Protein AF-A0A8C5FSI9-F1 (afdb_monomer)

Structure (mmCIF, N/CA/C/O backbone):
data_AF-A0A8C5FSI9-F1
#
_entry.id   AF-A0A8C5FSI9-F1
#
loop_
_atom_site.group_PDB
_atom_site.id
_atom_site.type_symbol
_atom_site.label_atom_id
_atom_site.label_alt_id
_atom_site.label_comp_id
_atom_site.label_asym_id
_atom_site.label_entity_id
_atom_site.label_seq_id
_atom_site.pdbx_PDB_ins_code
_atom_site.Cartn_x
_atom_site.Cartn_y
_atom_site.Cartn_z
_atom_site.occupancy
_atom_site.B_iso_or_equiv
_atom_site.auth_seq_id
_atom_site.auth_comp_id
_atom_site.auth_asym_id
_atom_site.auth_atom_id
_atom_site.pdbx_PDB_model_num
ATOM 1 N N . TYR A 1 1 ? 9.081 6.004 -4.782 1.00 94.00 1 TYR A N 1
ATOM 2 C CA . TYR A 1 1 ? 7.603 6.084 -4.646 1.00 94.00 1 TYR A CA 1
ATOM 3 C C . TYR A 1 1 ? 7.175 7.466 -4.173 1.00 94.00 1 TYR A C 1
ATOM 5 O O . TYR A 1 1 ? 8.020 8.315 -3.900 1.00 94.00 1 TYR A O 1
ATOM 13 N N . SER A 1 2 ? 5.871 7.712 -4.055 1.00 96.56 2 SER A N 1
ATOM 14 C CA . SER A 1 2 ? 5.335 8.905 -3.394 1.00 96.56 2 SER A CA 1
ATOM 15 C C . SER A 1 2 ? 4.164 8.523 -2.500 1.00 96.56 2 SER A C 1
ATOM 17 O O . SER A 1 2 ? 3.240 7.862 -2.965 1.00 96.56 2 SER A O 1
ATOM 19 N N . ALA A 1 3 ? 4.218 8.934 -1.237 1.00 97.62 3 ALA A N 1
ATOM 20 C CA . ALA A 1 3 ? 3.123 8.786 -0.288 1.00 97.62 3 ALA A CA 1
ATOM 21 C C . ALA A 1 3 ? 2.243 10.041 -0.346 1.00 97.62 3 ALA A C 1
ATOM 23 O O . ALA A 1 3 ? 2.769 11.155 -0.346 1.00 97.62 3 ALA A O 1
ATOM 24 N N . TRP A 1 4 ? 0.925 9.858 -0.426 1.00 97.62 4 TRP A N 1
ATOM 25 C CA . TRP A 1 4 ? -0.045 10.946 -0.553 1.00 97.62 4 TRP A CA 1
ATOM 26 C C . TRP A 1 4 ? -1.081 10.875 0.564 1.00 97.62 4 TRP A C 1
ATOM 28 O O . TRP A 1 4 ? -1.694 9.831 0.771 1.00 97.62 4 TRP A O 1
ATOM 38 N N . HIS A 1 5 ? -1.287 11.992 1.255 1.00 96.06 5 HIS A N 1
ATOM 39 C CA . HIS A 1 5 ? -2.355 12.178 2.234 1.00 96.06 5 HIS A CA 1
ATOM 40 C C . HIS A 1 5 ? -2.652 13.673 2.374 1.00 96.06 5 HIS A C 1
ATOM 42 O O . HIS A 1 5 ? -1.717 14.469 2.366 1.00 96.06 5 HIS A O 1
ATOM 48 N N . ASP A 1 6 ? -3.931 14.044 2.480 1.00 96.06 6 ASP A N 1
ATOM 49 C CA . ASP A 1 6 ? -4.368 15.436 2.676 1.00 96.06 6 ASP A CA 1
ATOM 50 C C . ASP A 1 6 ? -3.767 16.418 1.647 1.00 96.06 6 ASP A C 1
ATOM 52 O O . ASP A 1 6 ? -3.168 17.440 1.972 1.00 96.06 6 ASP A O 1
ATOM 56 N N . ASN A 1 7 ? -3.816 16.023 0.367 1.00 96.31 7 ASN A N 1
ATOM 57 C CA . ASN A 1 7 ? -3.208 16.739 -0.763 1.00 96.31 7 ASN A CA 1
ATOM 58 C C . ASN A 1 7 ? -1.692 17.021 -0.624 1.00 96.31 7 ASN A C 1
ATOM 60 O O . ASN A 1 7 ? -1.114 17.791 -1.392 1.00 96.31 7 ASN A O 1
ATOM 64 N N . ARG A 1 8 ? -1.017 16.373 0.329 1.00 97.62 8 ARG A N 1
ATOM 65 C CA . ARG A 1 8 ? 0.418 16.499 0.559 1.00 97.62 8 ARG A CA 1
ATOM 66 C C . ARG A 1 8 ? 1.146 15.261 0.057 1.00 97.62 8 ARG A C 1
ATOM 68 O O . ARG A 1 8 ? 0.775 14.128 0.362 1.00 97.62 8 ARG A O 1
ATOM 75 N N . LYS A 1 9 ? 2.220 15.498 -0.694 1.00 97.88 9 LYS A N 1
ATOM 76 C CA . LYS A 1 9 ? 3.107 14.470 -1.242 1.00 97.88 9 LYS A CA 1
ATOM 77 C C . LYS A 1 9 ? 4.379 14.365 -0.405 1.00 97.88 9 LYS A C 1
ATOM 79 O O . LYS A 1 9 ? 5.048 15.366 -0.164 1.00 97.88 9 LYS A O 1
ATOM 84 N N . THR A 1 10 ? 4.769 13.147 -0.053 1.00 97.88 10 THR A N 1
ATOM 85 C CA . THR A 1 10 ? 6.073 12.837 0.541 1.00 97.88 10 THR A CA 1
ATOM 86 C C . THR A 1 10 ? 6.855 11.924 -0.397 1.00 97.88 10 THR A C 1
ATOM 88 O O . THR A 1 10 ?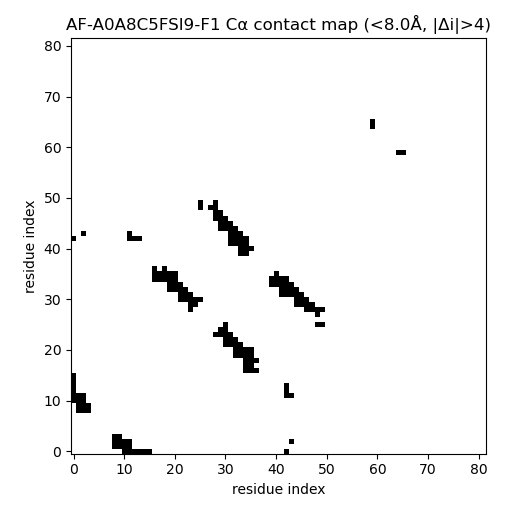 6.373 10.861 -0.799 1.00 97.88 10 THR A O 1
ATOM 91 N N . THR A 1 11 ? 8.066 12.338 -0.774 1.00 97.88 11 THR A N 1
ATOM 92 C CA . THR A 1 11 ? 8.973 11.513 -1.582 1.00 97.88 11 THR A CA 1
ATOM 93 C C . THR A 1 11 ? 9.495 10.353 -0.744 1.00 97.88 11 THR A C 1
ATOM 95 O O . THR A 1 11 ? 10.038 10.561 0.336 1.00 97.88 11 THR A O 1
ATOM 98 N N . VAL A 1 12 ? 9.352 9.132 -1.258 1.00 97.25 12 VAL A N 1
ATOM 99 C CA . VAL A 1 12 ? 9.863 7.916 -0.616 1.00 97.25 12 VAL A CA 1
ATOM 100 C C . VAL A 1 12 ? 11.072 7.426 -1.401 1.00 97.25 12 VAL A C 1
ATOM 102 O O . VAL A 1 12 ? 10.928 6.984 -2.551 1.00 97.25 12 VAL A O 1
ATOM 105 N N . ALA A 1 13 ? 12.242 7.508 -0.768 1.00 93.94 13 ALA A N 1
ATOM 106 C CA . ALA A 1 13 ? 13.518 7.049 -1.300 1.00 93.94 13 ALA A CA 1
ATOM 107 C C . ALA A 1 13 ? 13.631 5.525 -1.158 1.00 93.94 13 ALA A C 1
ATOM 109 O O . ALA A 1 13 ? 14.114 5.006 -0.159 1.00 93.94 13 ALA A O 1
ATOM 110 N N . SER A 1 14 ? 13.124 4.807 -2.154 1.00 94.00 14 SER A N 1
ATOM 111 C CA . SER A 1 14 ? 13.255 3.356 -2.269 1.00 94.00 14 SER A CA 1
ATOM 112 C C . SER A 1 14 ? 13.149 2.957 -3.738 1.00 94.00 14 SER A C 1
ATOM 114 O O . SER A 1 14 ? 12.491 3.651 -4.527 1.00 94.00 14 SER A O 1
ATOM 116 N N . ALA A 1 15 ? 13.808 1.859 -4.099 1.00 92.00 15 ALA A N 1
ATOM 117 C CA . ALA A 1 15 ? 13.795 1.325 -5.451 1.00 92.00 15 ALA A CA 1
ATOM 118 C C . ALA A 1 15 ? 12.383 0.836 -5.847 1.00 92.00 15 ALA A C 1
ATOM 120 O O . ALA A 1 15 ? 11.654 0.293 -5.005 1.00 92.00 15 ALA A O 1
ATOM 121 N N . PRO A 1 16 ? 11.973 1.005 -7.118 1.00 91.00 16 PRO A N 1
ATOM 122 C CA . PRO A 1 16 ? 10.730 0.430 -7.619 1.00 91.00 16 PRO A CA 1
ATOM 123 C C . PRO A 1 16 ? 10.698 -1.096 -7.458 1.00 91.00 16 PRO A C 1
ATOM 125 O O . PRO A 1 16 ? 11.678 -1.789 -7.711 1.00 91.00 16 PRO A O 1
ATOM 128 N N . CYS A 1 17 ? 9.547 -1.613 -7.048 1.00 94.00 17 CYS A N 1
ATOM 129 C CA . CYS A 1 17 ? 9.277 -3.014 -6.777 1.00 94.00 17 CYS A CA 1
ATOM 130 C C . CYS A 1 17 ? 7.823 -3.289 -7.189 1.00 94.00 17 CYS A C 1
ATOM 132 O O . CYS A 1 17 ? 6.937 -2.514 -6.821 1.00 94.00 17 CYS A O 1
ATOM 134 N N . PRO A 1 18 ? 7.553 -4.371 -7.940 1.00 93.44 18 PRO A N 1
ATOM 135 C CA . PRO A 1 18 ? 6.213 -4.662 -8.450 1.00 93.44 18 PRO A CA 1
ATOM 136 C C . PRO A 1 18 ? 5.239 -5.149 -7.368 1.00 93.44 18 PRO A C 1
ATOM 138 O O . PRO A 1 18 ? 4.034 -5.187 -7.600 1.00 93.44 18 PRO A O 1
ATOM 141 N N . ARG A 1 19 ? 5.740 -5.547 -6.192 1.00 94.94 19 ARG A N 1
ATOM 142 C CA . ARG A 1 19 ? 4.935 -6.106 -5.103 1.00 94.94 19 ARG A CA 1
ATOM 143 C C . ARG A 1 19 ? 4.975 -5.183 -3.895 1.00 94.94 19 ARG A C 1
ATOM 145 O O . ARG A 1 19 ? 6.048 -4.836 -3.400 1.00 94.94 19 ARG A O 1
ATOM 152 N N . VAL A 1 20 ? 3.793 -4.840 -3.393 1.00 95.06 20 VAL A N 1
ATOM 153 C CA . VAL A 1 20 ? 3.615 -4.011 -2.199 1.00 95.06 20 VAL A CA 1
ATOM 154 C C . VAL A 1 20 ? 2.776 -4.774 -1.182 1.00 95.06 20 VAL A C 1
ATOM 156 O O . VAL A 1 20 ? 1.730 -5.320 -1.523 1.00 95.06 20 VAL A O 1
ATOM 159 N N . ALA A 1 21 ? 3.235 -4.801 0.066 1.00 94.50 21 ALA A N 1
ATOM 160 C CA . ALA A 1 21 ? 2.453 -5.265 1.205 1.00 94.50 21 ALA A CA 1
ATOM 161 C C . ALA A 1 21 ? 1.920 -4.065 1.992 1.00 94.50 21 ALA A C 1
ATOM 163 O O . ALA A 1 21 ? 2.590 -3.035 2.107 1.00 94.50 21 ALA A O 1
ATOM 164 N N . VAL A 1 22 ? 0.715 -4.214 2.538 1.00 94.81 22 VAL A N 1
ATOM 165 C CA . VAL A 1 22 ? 0.024 -3.180 3.313 1.00 94.81 22 VAL A CA 1
ATOM 166 C C . VAL A 1 22 ? -0.406 -3.783 4.641 1.00 94.81 22 VAL A C 1
ATOM 168 O O . VAL A 1 22 ? -1.067 -4.820 4.661 1.00 94.81 22 VAL A O 1
ATOM 171 N N . PHE A 1 23 ? -0.039 -3.131 5.739 1.00 93.81 23 PHE A N 1
ATOM 172 C CA . PHE A 1 23 ? -0.361 -3.566 7.095 1.00 93.81 23 PHE A CA 1
ATOM 173 C C . PHE A 1 23 ? -1.111 -2.465 7.828 1.00 93.81 23 PHE A C 1
ATOM 175 O O . PHE A 1 23 ? -0.656 -1.323 7.868 1.00 93.81 23 PHE A O 1
ATOM 182 N N . LEU A 1 24 ? -2.249 -2.824 8.421 1.00 93.25 24 LEU A N 1
ATOM 183 C CA . LEU A 1 24 ? -3.049 -1.933 9.250 1.00 93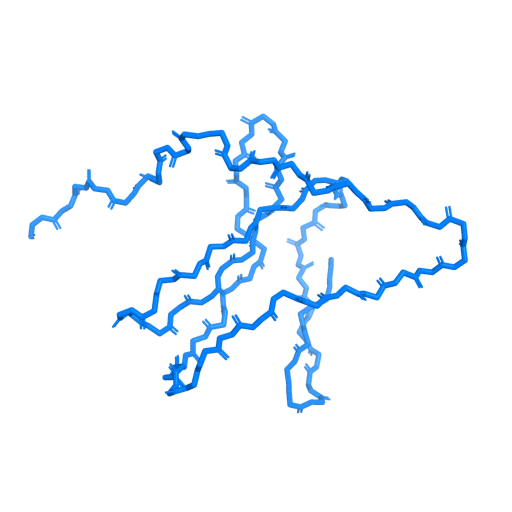.25 24 LEU A CA 1
ATOM 184 C C . LEU A 1 24 ? -3.001 -2.404 10.705 1.00 93.25 24 LEU A C 1
ATOM 186 O O . LEU A 1 24 ? -3.635 -3.389 11.076 1.00 93.25 24 LEU A O 1
ATOM 190 N N . GLU A 1 25 ? -2.302 -1.654 11.548 1.00 93.44 25 GLU A N 1
ATOM 191 C CA . GLU A 1 25 ? -2.295 -1.831 12.998 1.00 93.44 25 GLU A CA 1
ATOM 192 C C . GLU A 1 25 ? -3.296 -0.856 13.626 1.00 93.44 25 GLU A C 1
ATOM 194 O O . GLU A 1 25 ? -2.936 0.187 14.175 1.00 93.44 25 GLU A O 1
ATOM 199 N N . ARG A 1 26 ? -4.591 -1.183 13.537 1.00 91.00 26 ARG A N 1
ATOM 200 C CA . ARG A 1 26 ? -5.673 -0.259 13.926 1.00 91.00 26 ARG A CA 1
ATOM 201 C C . ARG A 1 26 ? -5.569 0.241 15.373 1.00 91.00 26 ARG A C 1
ATOM 203 O O . ARG A 1 26 ? -5.843 1.407 15.624 1.00 91.00 26 ARG A O 1
ATOM 210 N N . HIS A 1 27 ? -5.148 -0.622 16.298 1.00 90.81 27 HIS A N 1
ATOM 211 C CA . HIS A 1 27 ? -4.988 -0.291 17.718 1.00 90.81 27 HIS A CA 1
ATOM 212 C C . HIS A 1 27 ? -3.862 0.723 17.984 1.00 90.81 27 HIS A C 1
ATOM 214 O O . HIS A 1 27 ? -3.968 1.516 18.912 1.00 90.81 27 HIS A O 1
ATOM 220 N N . ARG A 1 28 ? -2.813 0.730 17.150 1.00 93.31 28 ARG A N 1
ATOM 221 C CA . ARG A 1 28 ? -1.697 1.689 17.224 1.00 93.31 28 ARG A CA 1
ATOM 222 C C . ARG A 1 28 ? -1.895 2.902 16.322 1.00 93.31 28 ARG A C 1
ATOM 224 O O . ARG A 1 28 ? -1.097 3.827 16.383 1.00 93.31 28 ARG A O 1
ATOM 231 N N . GLY A 1 29 ? -2.939 2.906 15.490 1.00 95.12 29 GLY A N 1
ATOM 232 C CA . GLY A 1 29 ? -3.165 3.972 14.518 1.00 95.12 29 GLY A CA 1
ATOM 233 C C . GLY A 1 29 ? -2.083 4.025 13.438 1.00 95.12 29 GLY A C 1
ATOM 234 O O . GLY A 1 29 ? -1.744 5.107 12.970 1.00 95.12 29 GLY A 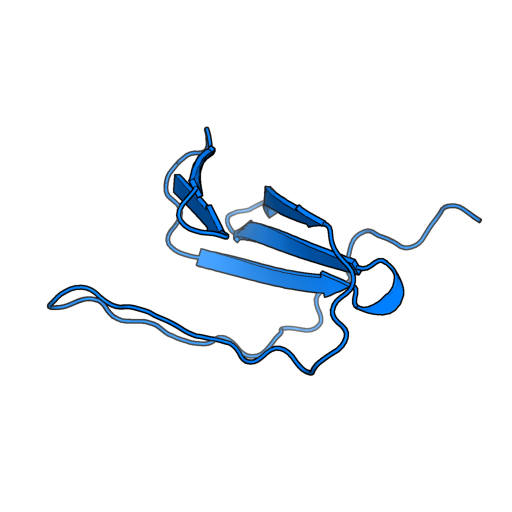O 1
ATOM 235 N N . ALA A 1 30 ? -1.522 2.874 13.048 1.00 97.06 30 ALA A N 1
ATOM 236 C CA . ALA A 1 30 ? -0.476 2.805 12.030 1.00 97.06 30 ALA A CA 1
ATOM 237 C C . ALA A 1 30 ? -0.951 2.075 10.764 1.00 97.06 30 ALA A C 1
ATOM 239 O O . ALA A 1 30 ? -1.541 0.996 10.836 1.00 97.06 30 ALA A O 1
ATOM 240 N N . LEU A 1 31 ? -0.679 2.671 9.601 1.00 97.19 31 LEU A N 1
ATOM 241 C CA . LEU A 1 31 ? -0.848 2.056 8.284 1.00 97.19 31 LEU A CA 1
ATOM 242 C C . LEU A 1 31 ? 0.496 2.080 7.554 1.00 97.19 31 LEU A C 1
ATOM 244 O O . LEU A 1 31 ? 0.968 3.148 7.155 1.00 97.19 31 LEU A O 1
ATOM 248 N N . SER A 1 32 ? 1.101 0.910 7.379 1.00 97.12 32 SER A N 1
ATOM 249 C CA . SER A 1 32 ? 2.454 0.761 6.845 1.00 97.12 32 SER A CA 1
ATOM 250 C C . SER A 1 32 ? 2.462 0.068 5.487 1.00 97.12 32 SER A C 1
ATOM 252 O O . SER A 1 32 ? 1.798 -0.949 5.280 1.00 97.12 32 SER A O 1
ATOM 254 N N . PHE A 1 33 ? 3.254 0.614 4.568 1.00 97.06 33 PHE A N 1
ATOM 255 C CA . PHE A 1 33 ? 3.469 0.100 3.219 1.00 97.06 33 PHE A CA 1
ATOM 256 C C . PHE A 1 33 ? 4.898 -0.415 3.089 1.00 97.06 33 PHE A C 1
ATOM 258 O O . PHE A 1 33 ? 5.835 0.272 3.497 1.00 97.06 33 PHE A O 1
ATOM 265 N N . TYR A 1 34 ? 5.073 -1.582 2.477 1.00 96.19 34 TYR A N 1
ATOM 266 C CA . TYR A 1 34 ? 6.376 -2.216 2.278 1.00 96.19 34 TYR A CA 1
ATOM 267 C C . TYR A 1 34 ? 6.549 -2.645 0.827 1.00 96.19 34 TYR A C 1
ATOM 269 O O . TYR A 1 34 ? 5.604 -3.147 0.223 1.00 96.19 34 TYR A O 1
ATOM 277 N N . SER A 1 35 ? 7.757 -2.519 0.282 1.00 95.31 35 SER A N 1
ATOM 278 C CA . SER A 1 35 ? 8.126 -3.241 -0.937 1.00 95.31 35 SER A CA 1
ATOM 279 C C . SER A 1 35 ? 8.482 -4.680 -0.583 1.00 95.31 35 SER A C 1
ATOM 281 O O . SER A 1 35 ? 9.137 -4.921 0.435 1.00 95.31 35 SER A O 1
ATOM 283 N N . VAL A 1 36 ? 8.071 -5.619 -1.434 1.00 93.75 36 VAL A N 1
ATOM 284 C CA . VAL A 1 36 ? 8.260 -7.058 -1.221 1.00 93.75 36 VAL A CA 1
ATOM 285 C C . VAL A 1 36 ? 9.208 -7.622 -2.278 1.00 93.75 36 VAL A C 1
ATOM 287 O O . VAL A 1 36 ? 8.796 -7.914 -3.402 1.00 93.75 36 VAL A O 1
ATOM 290 N N . SER A 1 37 ? 10.473 -7.791 -1.903 1.00 90.12 37 SER A N 1
ATOM 291 C CA . SER A 1 37 ? 11.467 -8.577 -2.644 1.00 90.12 37 SER A CA 1
ATOM 292 C C . SER A 1 37 ? 11.829 -9.823 -1.820 1.00 90.12 37 SER A C 1
ATOM 294 O O . SER A 1 37 ? 10.930 -10.446 -1.252 1.00 90.12 37 SER A O 1
ATOM 296 N N . ASP A 1 38 ? 13.115 -10.167 -1.712 1.00 90.19 38 ASP A N 1
ATOM 297 C CA . ASP A 1 38 ? 13.615 -11.183 -0.776 1.00 90.19 38 ASP A CA 1
ATOM 298 C C . ASP A 1 38 ? 13.434 -10.752 0.689 1.00 90.19 38 ASP A C 1
ATOM 300 O O . ASP A 1 38 ? 13.316 -11.587 1.583 1.00 90.19 38 ASP A O 1
ATOM 304 N N . VAL A 1 39 ? 13.376 -9.437 0.935 1.00 88.75 39 VAL A N 1
ATOM 305 C CA . VAL A 1 39 ? 13.130 -8.843 2.254 1.00 88.75 39 VAL A CA 1
ATOM 306 C C . VAL A 1 39 ? 12.032 -7.783 2.181 1.00 88.75 39 VAL A C 1
ATOM 308 O O . VAL A 1 39 ? 11.831 -7.127 1.155 1.00 88.75 39 VAL A O 1
ATOM 311 N N . LEU A 1 40 ? 11.320 -7.585 3.292 1.00 93.31 40 LEU A N 1
ATOM 312 C CA . LEU A 1 40 ? 10.366 -6.486 3.430 1.00 93.31 40 LEU A CA 1
ATOM 313 C C . LEU A 1 40 ? 11.116 -5.189 3.731 1.00 93.31 40 LEU A C 1
ATOM 315 O O . LEU A 1 40 ? 11.764 -5.070 4.767 1.00 93.31 40 LEU A O 1
ATOM 319 N N . THR A 1 41 ? 10.985 -4.195 2.855 1.00 95.00 41 THR A N 1
ATOM 320 C CA . THR A 1 41 ? 11.540 -2.852 3.091 1.00 95.00 41 THR A CA 1
ATOM 321 C C . THR A 1 41 ? 10.407 -1.871 3.346 1.00 95.00 41 THR A C 1
ATOM 323 O O . THR A 1 41 ? 9.512 -1.736 2.509 1.00 95.00 41 THR A O 1
ATOM 326 N N . LEU A 1 42 ? 10.427 -1.191 4.496 1.00 96.44 42 LEU A N 1
ATOM 327 C CA . LEU A 1 42 ? 9.426 -0.178 4.833 1.00 96.44 42 LEU A CA 1
ATOM 328 C C . LEU A 1 42 ? 9.519 0.996 3.850 1.00 96.44 42 LEU A C 1
ATOM 330 O O . LEU A 1 42 ? 10.574 1.605 3.696 1.00 96.44 42 LEU A O 1
ATOM 334 N N . LEU A 1 43 ? 8.402 1.323 3.205 1.00 97.38 43 LEU A N 1
ATOM 335 C CA . LEU A 1 43 ? 8.283 2.468 2.304 1.00 97.38 43 LEU A CA 1
ATOM 336 C C . LEU A 1 43 ? 7.785 3.698 3.055 1.00 97.38 43 LEU A C 1
ATOM 338 O O . LEU A 1 43 ? 8.373 4.773 2.960 1.00 97.38 43 LEU A O 1
ATOM 342 N N . HIS A 1 44 ? 6.678 3.554 3.780 1.00 97.94 44 HIS A N 1
ATOM 343 C CA . HIS A 1 44 ? 6.083 4.650 4.530 1.00 97.94 44 HIS A CA 1
ATOM 344 C C . HIS A 1 44 ? 5.111 4.127 5.583 1.00 97.94 44 HIS A C 1
ATOM 346 O O . HIS A 1 44 ? 4.445 3.116 5.359 1.00 97.94 44 HIS A O 1
ATOM 352 N N . THR A 1 45 ? 4.986 4.863 6.685 1.00 97.88 45 THR A N 1
ATOM 353 C CA . THR A 1 45 ? 3.957 4.634 7.698 1.00 97.88 45 THR A CA 1
ATOM 354 C C . THR A 1 45 ? 3.160 5.911 7.895 1.00 97.88 45 THR A C 1
ATOM 356 O O . THR A 1 45 ? 3.722 6.937 8.277 1.00 97.88 45 THR A O 1
ATOM 359 N N . PHE A 1 46 ? 1.851 5.830 7.686 1.00 97.31 46 PHE A N 1
ATOM 360 C CA . PHE A 1 46 ? 0.924 6.864 8.123 1.00 97.31 46 PHE A CA 1
ATOM 361 C C . PHE A 1 46 ? 0.544 6.613 9.580 1.00 97.31 46 PHE A C 1
ATOM 363 O O . PHE A 1 46 ? 0.240 5.480 9.956 1.00 97.31 46 PHE A O 1
ATOM 370 N N . GLN A 1 47 ? 0.571 7.674 10.380 1.00 97.00 47 GLN A N 1
ATOM 371 C CA . GLN A 1 47 ? 0.186 7.660 11.788 1.00 97.00 47 GLN A CA 1
ATOM 372 C C . GLN A 1 47 ? -1.093 8.475 11.956 1.00 97.00 47 GLN A C 1
ATOM 374 O O . GLN A 1 47 ? -1.171 9.606 11.476 1.00 97.00 47 GLN A O 1
ATOM 379 N N . GLY A 1 48 ? -2.084 7.915 12.639 1.00 92.69 48 GLY A N 1
ATOM 380 C CA . GLY A 1 48 ? -3.314 8.619 12.969 1.00 92.69 48 GLY A CA 1
ATOM 381 C C . GLY A 1 48 ? -4.414 7.699 13.498 1.00 92.69 48 GLY A C 1
ATOM 382 O O . GLY A 1 48 ? -4.423 6.498 13.221 1.00 92.69 48 GLY A O 1
ATOM 383 N N . PRO A 1 49 ? -5.376 8.241 14.262 1.00 92.94 49 PRO A N 1
ATOM 384 C CA . PRO A 1 49 ? -6.525 7.467 14.702 1.00 92.94 49 PRO A CA 1
ATOM 385 C C . PRO A 1 49 ? -7.427 7.119 13.507 1.00 92.94 49 PRO A C 1
ATOM 387 O O . PRO A 1 49 ? -8.013 7.995 12.873 1.00 92.94 49 PRO A O 1
ATOM 390 N N . PHE A 1 50 ? -7.596 5.826 13.228 1.00 91.50 50 PHE A N 1
ATOM 391 C CA . PHE A 1 50 ? -8.537 5.332 12.216 1.00 91.50 50 PHE A CA 1
ATOM 392 C C . PHE A 1 50 ? -9.911 5.065 12.848 1.00 91.50 50 PHE A C 1
ATOM 394 O O . PHE A 1 50 ? -10.278 3.925 13.168 1.00 91.50 50 PHE A O 1
ATOM 401 N N . SER A 1 51 ? -10.660 6.147 13.072 1.00 90.19 51 SER A N 1
ATOM 402 C CA . SER A 1 51 ? -11.973 6.129 13.735 1.00 90.19 51 SER A CA 1
ATOM 403 C C . SER A 1 51 ? -13.030 5.341 12.955 1.00 90.19 51 SER A C 1
ATOM 405 O O . SER A 1 51 ? -13.902 4.716 13.556 1.00 90.19 51 SER A O 1
ATOM 407 N N . GLN A 1 52 ? -12.912 5.295 11.630 1.00 92.88 52 GLN A N 1
ATOM 408 C CA . GLN A 1 52 ? -13.800 4.554 10.737 1.00 92.88 52 GLN A CA 1
ATOM 409 C C . GLN A 1 52 ? -13.074 3.370 10.075 1.00 92.88 52 GLN A C 1
ATOM 411 O O . GLN A 1 52 ? -11.839 3.358 10.027 1.00 92.88 52 GLN A O 1
ATOM 416 N N . PRO A 1 53 ? -13.809 2.351 9.588 1.00 91.06 53 PRO A N 1
ATOM 417 C CA . PRO A 1 53 ? -13.221 1.282 8.791 1.00 91.06 53 PRO A CA 1
ATOM 418 C C . PRO A 1 53 ? -12.498 1.838 7.562 1.00 91.06 53 PRO A C 1
ATOM 420 O O . PRO A 1 53 ? -13.009 2.724 6.878 1.00 91.06 53 PRO A O 1
ATOM 423 N N . LEU A 1 54 ? -11.319 1.292 7.278 1.00 92.8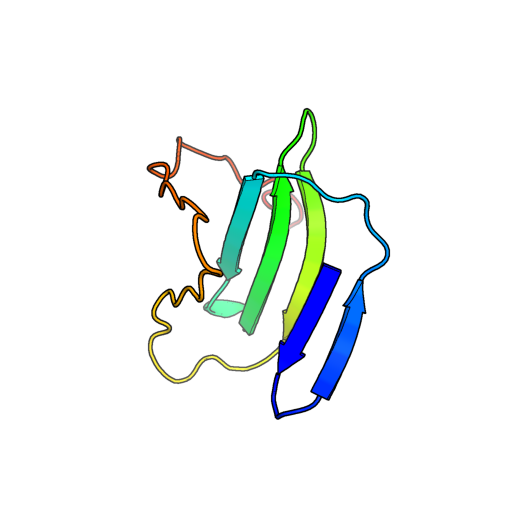1 54 LEU A N 1
ATOM 424 C CA . LEU A 1 54 ? -10.578 1.588 6.060 1.00 92.81 54 LEU A CA 1
ATOM 425 C C . LEU A 1 54 ? -10.871 0.524 5.009 1.00 92.81 54 LEU A C 1
ATOM 427 O O . LEU A 1 54 ? -10.888 -0.668 5.315 1.00 92.81 54 LEU A O 1
ATOM 431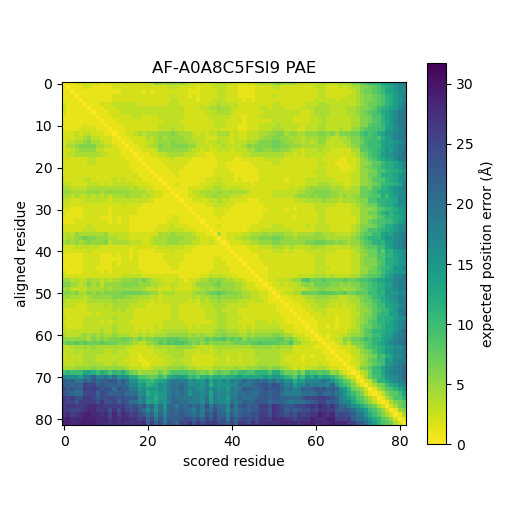 N N . TYR A 1 55 ? -11.037 0.967 3.767 1.00 94.00 55 TYR A N 1
ATOM 432 C CA . TYR A 1 55 ? -11.229 0.097 2.615 1.00 94.00 55 TYR A CA 1
ATOM 433 C C . TYR A 1 55 ? -10.033 0.234 1.668 1.00 94.00 55 TYR A C 1
ATOM 435 O O . TYR A 1 55 ? -9.598 1.361 1.410 1.00 94.00 55 TYR A O 1
ATOM 443 N N . PRO A 1 56 ? -9.485 -0.876 1.142 1.00 93.56 56 PRO A N 1
ATOM 444 C CA . PRO A 1 56 ? -8.463 -0.812 0.108 1.00 93.56 56 PRO A CA 1
ATOM 445 C C . PRO A 1 56 ? -8.990 -0.089 -1.135 1.00 93.56 56 PRO A C 1
ATOM 447 O O . PRO A 1 56 ? -10.095 -0.366 -1.600 1.00 93.56 56 PRO A O 1
ATOM 450 N N . ALA A 1 57 ? -8.182 0.810 -1.688 1.00 95.38 57 ALA A N 1
ATOM 451 C CA . ALA A 1 57 ? -8.478 1.521 -2.923 1.00 95.38 57 ALA A CA 1
ATOM 452 C C . ALA A 1 57 ? -7.247 1.504 -3.828 1.00 95.38 57 ALA A C 1
ATOM 454 O O . ALA A 1 57 ? -6.113 1.607 -3.354 1.00 95.38 57 ALA A O 1
ATOM 455 N N . PHE A 1 58 ? -7.477 1.386 -5.134 1.00 94.50 58 PHE A N 1
ATOM 456 C CA . PHE A 1 58 ? -6.421 1.256 -6.130 1.00 94.50 58 PHE A CA 1
ATOM 457 C C . PHE A 1 58 ? -6.722 2.161 -7.320 1.00 94.50 58 PHE A C 1
ATOM 459 O O . PHE A 1 58 ? -7.863 2.254 -7.767 1.00 94.50 58 PHE A O 1
ATOM 466 N N . ARG A 1 59 ? -5.684 2.816 -7.839 1.00 94.19 59 ARG A N 1
ATOM 467 C CA . ARG A 1 59 ? -5.724 3.581 -9.085 1.00 94.19 59 ARG A CA 1
ATOM 468 C C . ARG A 1 59 ? -4.723 2.952 -10.043 1.00 94.19 59 ARG A C 1
ATOM 470 O O . ARG A 1 59 ? -3.575 2.750 -9.658 1.00 94.19 59 ARG A O 1
ATOM 477 N N . LEU A 1 60 ? -5.176 2.641 -11.251 1.00 94.88 60 LEU A N 1
ATOM 478 C CA . LEU A 1 60 ? -4.368 2.032 -12.301 1.00 94.88 60 LEU A CA 1
ATOM 479 C C . LEU A 1 60 ? -4.202 3.015 -13.453 1.00 94.88 60 LEU A C 1
ATOM 481 O O . LEU A 1 60 ? -5.129 3.765 -13.768 1.00 94.88 60 LEU A O 1
ATOM 485 N N . ASP A 1 61 ? -3.020 2.996 -14.055 1.00 93.25 61 ASP A N 1
ATOM 486 C CA . ASP A 1 61 ? -2.772 3.642 -15.338 1.00 93.25 61 ASP A CA 1
ATOM 487 C C . ASP A 1 61 ? -3.262 2.735 -16.480 1.00 93.25 61 ASP A C 1
ATOM 489 O O . ASP A 1 61 ? -3.596 1.565 -16.264 1.00 93.25 61 ASP A O 1
ATOM 493 N N . LEU A 1 62 ? -3.322 3.278 -17.699 1.00 96.00 62 LEU A N 1
ATOM 49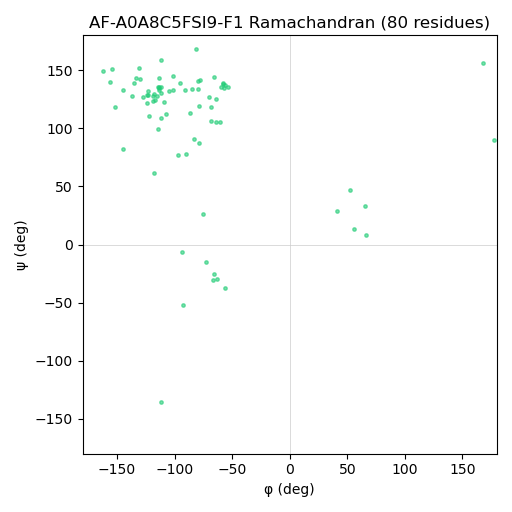4 C CA . LEU A 1 62 ? -3.681 2.499 -18.883 1.00 96.00 62 LEU A CA 1
ATOM 495 C C . LEU A 1 62 ? -2.711 1.313 -19.038 1.00 96.00 62 LEU A C 1
ATOM 497 O O . LEU A 1 62 ? -1.505 1.473 -18.869 1.00 96.00 62 LEU A O 1
ATOM 501 N N . ASP A 1 63 ? -3.263 0.130 -19.311 1.00 94.75 63 ASP A N 1
ATOM 502 C CA . ASP A 1 63 ? -2.549 -1.148 -19.470 1.00 94.75 63 ASP A CA 1
ATOM 503 C C . ASP A 1 63 ? -1.864 -1.715 -18.207 1.00 94.75 63 ASP A C 1
ATOM 505 O O . ASP A 1 63 ? -1.180 -2.740 -18.268 1.00 94.75 63 ASP A O 1
ATOM 509 N N . ALA A 1 64 ? -2.082 -1.122 -17.027 1.00 94.81 64 ALA A N 1
ATOM 510 C CA . ALA A 1 64 ? -1.600 -1.690 -15.771 1.00 94.81 64 ALA A CA 1
ATOM 511 C C . ALA A 1 64 ? -2.483 -2.857 -15.289 1.00 94.81 64 ALA A C 1
ATOM 513 O O . ALA A 1 64 ? -3.711 -2.810 -15.349 1.00 94.81 64 ALA A O 1
ATOM 514 N N . THR A 1 65 ? -1.851 -3.893 -14.731 1.00 96.00 65 THR A N 1
ATOM 515 C CA . THR A 1 65 ? -2.540 -5.021 -14.083 1.00 96.00 65 THR A CA 1
ATOM 516 C C . THR A 1 65 ? -2.242 -5.031 -12.589 1.00 96.00 65 THR A C 1
ATOM 518 O O . THR A 1 65 ? -1.089 -4.906 -12.178 1.00 96.00 65 THR A O 1
ATOM 521 N N . LEU A 1 66 ? -3.280 -5.232 -11.775 1.00 95.12 66 LEU A N 1
ATOM 522 C CA . LEU A 1 66 ? -3.166 -5.447 -10.336 1.00 95.12 66 LEU A CA 1
ATOM 523 C C . LEU A 1 66 ? -3.711 -6.825 -9.974 1.00 95.12 66 LEU A C 1
ATOM 525 O O . LEU A 1 66 ? -4.842 -7.161 -10.314 1.00 95.12 66 LEU A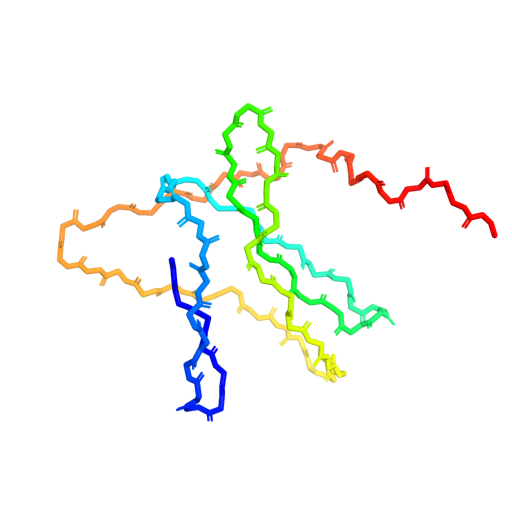 O 1
ATOM 529 N N . VAL A 1 67 ? -2.921 -7.587 -9.222 1.00 95.62 67 VAL A N 1
ATOM 530 C CA . VAL A 1 67 ? -3.325 -8.880 -8.668 1.00 95.62 67 VAL A CA 1
ATOM 531 C C . VAL A 1 67 ? -3.270 -8.797 -7.150 1.00 95.62 67 VAL A C 1
ATOM 533 O O . VAL A 1 67 ? -2.231 -8.479 -6.571 1.00 95.62 67 VAL A O 1
ATOM 536 N N . ILE A 1 68 ? -4.395 -9.089 -6.499 1.00 93.31 68 ILE A N 1
ATOM 537 C CA . ILE A 1 68 ? -4.460 -9.180 -5.041 1.00 93.31 68 ILE A CA 1
ATOM 538 C C . ILE A 1 68 ? -4.069 -10.600 -4.653 1.00 93.31 68 ILE A C 1
ATOM 540 O O . ILE A 1 68 ? -4.786 -11.558 -4.939 1.00 93.31 68 ILE A O 1
ATOM 544 N N . HIS A 1 69 ? -2.923 -10.733 -3.992 1.00 87.88 69 HIS A N 1
ATOM 545 C CA . HIS A 1 69 ? -2.537 -12.004 -3.404 1.00 87.88 69 HIS A CA 1
ATOM 546 C C . HIS A 1 69 ? -3.276 -12.203 -2.074 1.00 87.88 69 HIS A C 1
ATOM 548 O O . HIS A 1 69 ? -3.303 -11.276 -1.258 1.00 87.88 69 HIS A O 1
ATOM 554 N N . PRO A 1 70 ? -3.850 -13.393 -1.817 1.00 78.75 70 PRO A N 1
ATOM 555 C CA . PRO A 1 70 ? -4.335 -13.726 -0.484 1.00 78.75 70 PRO A CA 1
ATOM 556 C C . PRO A 1 70 ? -3.169 -13.613 0.498 1.00 78.75 70 PRO A C 1
ATOM 558 O O . PRO A 1 70 ? -2.055 -14.007 0.159 1.00 78.75 70 PRO A O 1
ATOM 561 N N . ALA A 1 71 ? -3.411 -13.061 1.688 1.00 67.12 71 ALA A N 1
ATOM 562 C CA . ALA A 1 71 ? -2.374 -12.877 2.699 1.00 67.12 71 ALA A CA 1
ATOM 563 C C . ALA A 1 71 ? -1.791 -14.250 3.091 1.00 67.12 71 ALA A C 1
ATOM 565 O O . ALA A 1 71 ? -2.462 -15.016 3.789 1.00 67.12 71 ALA A O 1
ATOM 566 N N . PRO A 1 72 ? -0.570 -14.608 2.656 1.00 57.19 72 PRO A N 1
ATOM 567 C CA . PRO A 1 72 ? -0.016 -15.914 2.949 1.00 57.19 72 PRO A CA 1
ATOM 568 C C . PRO A 1 72 ? 0.603 -15.848 4.337 1.00 57.19 72 PRO A C 1
ATOM 570 O O . PRO A 1 72 ? 1.749 -15.439 4.445 1.00 57.19 72 PRO A O 1
ATOM 573 N N . GLY A 1 73 ? -0.166 -16.175 5.384 1.00 56.03 73 GLY A N 1
ATOM 574 C CA . GLY A 1 73 ? 0.307 -16.500 6.742 1.00 56.03 73 GLY A CA 1
ATOM 575 C C . GLY A 1 73 ? 1.453 -15.651 7.308 1.00 56.03 73 GLY A C 1
ATOM 576 O O . GLY A 1 73 ? 2.257 -16.176 8.078 1.00 56.03 73 GLY A O 1
ATOM 577 N N . LEU A 1 74 ? 1.580 -14.387 6.887 1.00 54.44 74 LEU A N 1
ATOM 578 C CA . LEU A 1 74 ? 2.781 -13.597 7.109 1.00 54.44 74 LEU A CA 1
ATOM 579 C C . LEU A 1 74 ? 2.871 -13.335 8.611 1.00 54.44 74 LEU A C 1
ATOM 581 O O . LEU A 1 74 ? 2.094 -12.553 9.160 1.00 54.44 74 LEU A O 1
ATOM 585 N N . ARG A 1 75 ? 3.801 -14.015 9.287 1.00 53.44 75 ARG A N 1
ATOM 586 C CA . ARG A 1 75 ? 4.191 -13.649 10.645 1.00 53.44 75 ARG A CA 1
ATOM 587 C C . ARG A 1 75 ? 4.823 -12.269 10.548 1.00 53.44 75 ARG A C 1
ATOM 589 O O . ARG A 1 75 ? 5.923 -12.114 10.024 1.00 53.44 75 ARG A O 1
ATOM 596 N N . VAL A 1 76 ? 4.081 -11.263 10.993 1.00 57.72 76 VAL A N 1
ATOM 597 C CA . VAL A 1 76 ? 4.619 -9.926 11.227 1.00 57.72 76 VAL A CA 1
ATOM 598 C C . VAL A 1 76 ? 5.834 -10.050 12.159 1.00 57.72 76 VAL A C 1
ATOM 600 O O . VAL A 1 76 ? 5.751 -10.780 13.145 1.00 57.72 76 VAL A O 1
ATOM 603 N N . PRO A 1 77 ? 6.960 -9.363 11.905 1.00 48.97 77 PRO A N 1
ATOM 604 C CA . PRO A 1 77 ? 8.135 -9.413 12.780 1.00 48.97 77 PRO A CA 1
ATOM 605 C C . PRO A 1 77 ? 7.959 -8.591 14.073 1.00 48.97 77 PRO A C 1
ATOM 607 O O . PRO A 1 77 ? 8.933 -8.135 14.658 1.00 48.97 77 PRO A O 1
ATOM 610 N N . PHE A 1 78 ? 6.724 -8.393 14.541 1.00 55.22 78 PHE A N 1
ATOM 611 C CA . PHE A 1 78 ? 6.415 -7.594 15.728 1.00 55.22 78 PHE A CA 1
ATOM 612 C C . PHE A 1 78 ? 5.765 -8.459 16.806 1.00 55.22 78 PHE A C 1
ATOM 614 O O . PHE A 1 78 ? 4.628 -8.241 17.212 1.00 55.22 78 PHE A O 1
ATOM 621 N N . SER A 1 79 ? 6.503 -9.464 17.259 1.00 52.62 79 SER A N 1
ATOM 622 C CA . SER A 1 79 ? 6.249 -10.123 18.536 1.00 52.62 79 SER A CA 1
ATOM 623 C C . SER A 1 79 ? 7.590 -10.515 19.143 1.00 52.62 79 SER A C 1
ATOM 625 O O . SER A 1 79 ? 8.066 -11.618 18.901 1.00 52.62 79 SER A O 1
ATOM 627 N N . ASP A 1 80 ? 8.231 -9.548 19.800 1.00 47.19 80 ASP A N 1
ATOM 628 C CA . ASP A 1 80 ? 8.892 -9.723 21.100 1.00 47.19 80 ASP A CA 1
ATOM 629 C C . ASP A 1 80 ? 9.573 -8.413 21.509 1.00 47.19 80 ASP A C 1
ATOM 631 O O . ASP A 1 80 ? 10.735 -8.187 21.191 1.00 47.19 80 ASP A O 1
ATOM 635 N N . VAL A 1 81 ? 8.841 -7.549 22.218 1.00 43.28 81 V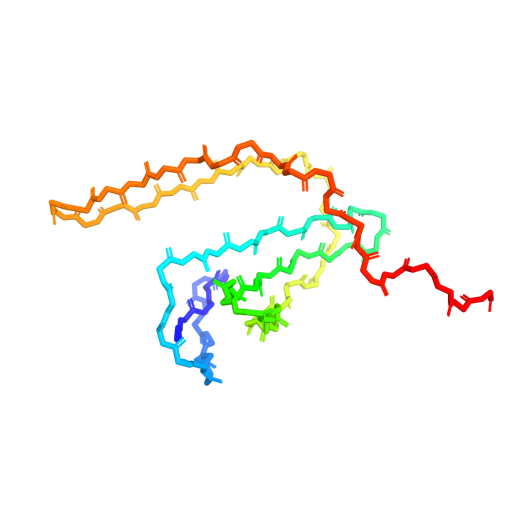AL A N 1
ATOM 636 C CA . VAL A 1 81 ? 9.346 -6.941 23.458 1.00 43.28 81 VAL A CA 1
ATOM 637 C C . VAL A 1 81 ? 8.135 -6.625 24.339 1.00 43.28 81 VAL A C 1
ATOM 639 O O . VAL A 1 81 ? 7.233 -5.900 23.912 1.00 43.28 81 VAL A O 1
ATOM 642 N N . SER A 1 82 ? 8.113 -7.255 25.513 1.00 44.19 82 SER A N 1
ATOM 643 C CA . SER A 1 82 ? 7.157 -7.052 26.612 1.00 44.19 82 SER A CA 1
ATOM 644 C C . SER A 1 82 ? 7.227 -5.646 27.200 1.00 44.19 82 SER A C 1
ATOM 646 O O . SER A 1 82 ? 8.333 -5.060 27.166 1.00 44.19 82 SER A O 1
#

InterPro domains:
  IPR001870 B30.2/SPRY domain [PS50188] (1-76)
  IPR013320 Concanavalin A-like lectin/glucanase domain superfamily [SSF49899] (1-69)
  IPR043136 B30.2/SPRY domain superfamily [G3DSA:2.60.120.920] (1-68)
  IPR051051 E3 ubiquitin-protein ligase TRIM/RNF [PTHR25465] (1-59)

Foldseek 3Di:
DWDDDPNDIDDFPDDDAPDKDWDDPQVQQWIWIFHDDVDTDTRDIDHDHPPDDDDDDDDDDPPDDDDDDDDDPDDDPPPDDD

Nearest PDB structures (foldseek):
  3gvl-assembly1_A  TM=2.353E-01  e=6.098E+00  Escherichia phage K1F
  3gw6-assembly2_E  TM=2.363E-01  e=7.847E+00  Escherichia phage K1F
  3gvj-assembly1_A  TM=2.426E-01  e=7.847E+00  Escherichia phage K1F
  3gw6-assembly1_B  TM=2.396E-01  e=9.482E+00  Escherichia phage K1F

Mean predicted aligned error: 6.15 Å

Organism: Gadus morhua (NCBI:txid8049)

Secondary structure (DSSP, 8-state):
-EEEETTEEEE------S-EEEEEEGGGTEEEEEEESSSEEEEEEEES---S---------TT-------------S-----

pLDDT: mean 88.29, std 15.02, range [43.28, 97.94]

Solvent-accessible surface area (backbone atoms only — not comparable to full-atom values): 5794 Å²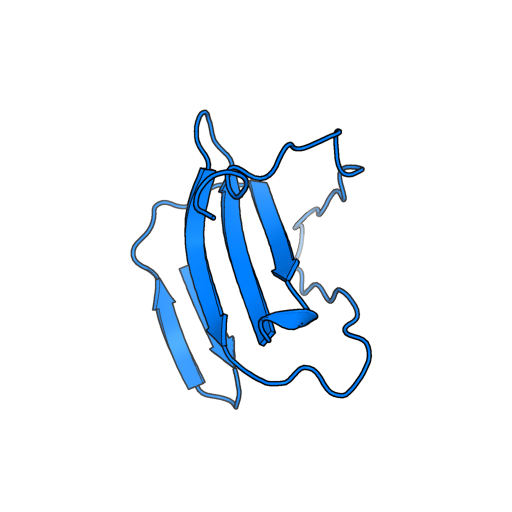 total; per-residue (Å²): 86,71,50,76,57,93,96,41,78,44,82,32,95,58,81,92,61,99,36,73,48,78,46,77,43,69,93,78,17,36,42,37,35,24,37,53,70,100,55,81,43,84,61,50,70,50,80,50,84,66,89,59,89,84,74,94,82,87,86,76,62,90,94,61,85,87,81,87,73,77,83,73,82,74,77,68,95,82,81,86,81,134

Radius of gyration: 14.05 Å; Cα contacts (8 Å, |Δi|>4): 87; chains: 1; bounding box: 28×33×46 Å

Sequence (82 aa):
YSAWHDNRKTTVASAPCPRVAVFLERHRGALSFYSVSDVLTLLHTFQGPFSQPLYPAFRLDLDATLVIHPAPGLRVPFSDVS